Protein AF-A0A6N8GCA5-F1 (afdb_monomer)

pLDDT: mean 83.2, std 14.05, range [39.06, 97.25]

Sequence (168 aa):
MLTDRLADPRFALGVFRPSVLREVAAERVELLRLLRHAGAGTVAALVGAQAVGVATTALGAAATGWLVGAVTRSDRFAEVLGPLLAVVGVVLVDRVAQVALVVPSASAARRVDGAVRRMVRRIALAPDGIGHLDDAEFRDDVERACDLGVGWRTRSPGGAAVGQLGGE

Secondary structure (DSSP, 8-state):
--------GGGSTTTT-HHHHHHHHHHHHHHHHHGGGG-HHHHHHHHHHHHHHHHHHHHHHHHHHHHHHHHTT-SSHHHHHHHHHHHHHHHHHHHHHHHHTHHHHHHHHHHHHHHHHHHHHHHHTSSSSSGGGS-HHHHHHHHHHH---SSS----HHHHHHHTTS--

Structure (mmCIF, N/CA/C/O backbone):
data_AF-A0A6N8GCA5-F1
#
_entry.id   AF-A0A6N8GCA5-F1
#
loop_
_atom_site.group_PDB
_atom_site.id
_atom_site.type_symbol
_atom_site.label_atom_id
_atom_site.label_alt_id
_atom_site.label_comp_id
_atom_site.label_asym_id
_atom_site.label_entity_id
_atom_site.label_seq_id
_atom_site.pdbx_PDB_ins_code
_atom_site.Cartn_x
_atom_site.Cartn_y
_atom_site.Cartn_z
_atom_site.occupancy
_atom_site.B_iso_or_equiv
_atom_site.auth_seq_id
_atom_site.auth_comp_id
_atom_site.auth_asym_id
_atom_site.auth_atom_id
_atom_site.pdbx_PDB_model_num
ATOM 1 N N . MET A 1 1 ? -6.730 44.245 11.294 1.00 39.31 1 MET A N 1
ATOM 2 C CA . MET A 1 1 ? -6.165 43.434 12.393 1.00 39.31 1 MET A CA 1
ATOM 3 C C . MET A 1 1 ? -6.755 42.026 12.279 1.00 39.31 1 MET A C 1
ATOM 5 O O . MET A 1 1 ? -7.727 41.724 12.952 1.00 39.31 1 MET A O 1
ATOM 9 N N . LEU A 1 2 ? -6.311 41.231 11.291 1.00 43.91 2 LEU A N 1
ATOM 10 C CA . LEU A 1 2 ? -6.930 39.932 10.963 1.00 43.91 2 LEU A CA 1
ATOM 11 C C . LEU A 1 2 ? -6.059 39.122 9.979 1.00 43.91 2 LEU A C 1
ATOM 13 O O . LEU A 1 2 ? -6.466 38.854 8.860 1.00 43.91 2 LEU A O 1
ATOM 17 N N . THR A 1 3 ? -4.841 38.760 10.381 1.00 43.81 3 THR A N 1
ATOM 18 C CA . THR A 1 3 ? -3.981 37.810 9.645 1.00 43.81 3 THR A CA 1
ATOM 19 C C . THR A 1 3 ? -2.994 37.170 10.624 1.00 43.81 3 THR A C 1
ATOM 21 O O . THR A 1 3 ? -1.838 37.571 10.660 1.00 43.81 3 THR A O 1
ATOM 24 N N . ASP A 1 4 ? -3.446 36.238 11.471 1.00 42.25 4 ASP A N 1
ATOM 25 C CA . ASP A 1 4 ? -2.523 35.511 12.369 1.00 42.25 4 ASP A CA 1
ATOM 26 C C . ASP A 1 4 ? -2.980 34.080 12.731 1.00 42.25 4 ASP A C 1
ATOM 28 O O . ASP A 1 4 ? -2.773 33.586 13.834 1.00 42.25 4 ASP A O 1
ATOM 32 N N . ARG A 1 5 ? -3.673 33.386 11.814 1.00 49.50 5 ARG A N 1
ATOM 33 C CA . ARG A 1 5 ? -4.139 31.997 12.032 1.00 49.50 5 ARG A CA 1
ATOM 34 C C . ARG A 1 5 ? -3.977 31.091 10.809 1.00 49.50 5 ARG A C 1
ATOM 36 O O . ARG A 1 5 ? -4.921 30.414 10.420 1.00 49.50 5 ARG A O 1
ATOM 43 N N . LEU A 1 6 ? -2.798 31.069 10.189 1.00 46.47 6 LEU A N 1
ATOM 44 C CA . LEU A 1 6 ? -2.492 30.111 9.109 1.00 46.47 6 LEU A CA 1
ATOM 45 C C . LEU A 1 6 ? -1.079 29.512 9.206 1.00 46.47 6 LEU A C 1
ATOM 47 O O . LEU A 1 6 ? -0.473 29.181 8.193 1.00 46.47 6 LEU A O 1
ATOM 51 N N . ALA A 1 7 ? -0.553 29.336 10.417 1.00 45.06 7 ALA A N 1
ATOM 52 C CA . ALA A 1 7 ? 0.576 28.438 10.641 1.00 45.06 7 ALA A CA 1
ATOM 53 C C . ALA A 1 7 ? 0.057 27.205 11.387 1.00 45.06 7 ALA A C 1
ATOM 55 O O . ALA A 1 7 ? -0.192 27.256 12.589 1.00 45.06 7 ALA A O 1
ATOM 56 N N . ASP A 1 8 ? -0.162 26.112 10.656 1.00 49.56 8 ASP A N 1
ATOM 57 C CA . ASP A 1 8 ? -0.382 24.798 11.259 1.00 49.56 8 ASP A CA 1
ATOM 58 C C . ASP A 1 8 ? 0.858 24.472 12.127 1.00 49.56 8 ASP A C 1
ATOM 60 O O . ASP A 1 8 ? 1.980 24.470 11.603 1.00 49.56 8 ASP A O 1
ATOM 64 N N . PRO A 1 9 ? 0.706 24.250 13.449 1.00 52.69 9 PRO A N 1
ATOM 65 C CA . PRO A 1 9 ? 1.821 24.066 14.384 1.00 52.69 9 PRO A CA 1
ATOM 66 C C . PRO A 1 9 ? 2.748 22.894 14.026 1.00 52.69 9 PRO A C 1
ATOM 68 O O . PRO A 1 9 ? 3.855 22.808 14.554 1.00 52.69 9 PRO A O 1
ATOM 71 N N . ARG A 1 10 ? 2.344 22.025 13.092 1.00 55.31 10 ARG A N 1
ATOM 72 C CA . ARG A 1 10 ? 3.158 20.932 12.540 1.00 55.31 10 ARG A CA 1
ATOM 73 C C . ARG A 1 10 ? 4.331 21.402 11.668 1.00 55.31 10 ARG A C 1
ATOM 75 O O . ARG A 1 10 ? 5.266 20.632 11.473 1.00 55.31 10 ARG A O 1
ATOM 82 N N . PHE A 1 11 ? 4.306 22.642 11.168 1.00 52.53 11 PHE A N 1
ATOM 83 C CA . PHE A 1 11 ? 5.350 23.206 10.295 1.00 52.53 11 PHE A CA 1
ATOM 84 C C . PHE A 1 11 ? 6.194 24.307 10.957 1.00 52.53 11 PHE A C 1
ATOM 86 O O . PHE A 1 11 ? 7.098 24.858 10.328 1.00 52.53 11 PHE A O 1
ATOM 93 N N . ALA A 1 12 ? 5.942 24.626 12.230 1.00 54.12 12 ALA A N 1
ATOM 94 C CA . ALA A 1 12 ? 6.821 25.503 12.995 1.00 54.12 12 ALA A CA 1
ATOM 95 C C . ALA A 1 12 ? 8.128 24.760 13.333 1.00 54.12 12 ALA A C 1
ATOM 97 O O . ALA A 1 12 ? 8.115 23.561 13.595 1.00 54.12 12 ALA A O 1
ATOM 98 N N . LEU A 1 13 ? 9.252 25.481 13.351 1.00 52.19 13 LEU A N 1
ATOM 99 C CA . LEU A 1 13 ? 10.663 25.049 13.467 1.00 52.19 13 LEU A CA 1
ATOM 100 C C . LEU A 1 13 ? 11.047 24.126 14.665 1.00 52.19 13 LEU A C 1
ATOM 102 O O . LEU A 1 13 ? 12.227 23.945 14.954 1.00 52.19 13 LEU A O 1
ATOM 106 N N . GLY A 1 14 ? 10.086 23.521 15.371 1.00 52.50 14 GLY A N 1
ATOM 107 C CA . GLY A 1 14 ? 10.264 22.556 16.461 1.00 52.50 14 GLY A CA 1
ATOM 108 C C . GLY A 1 14 ? 10.392 21.081 16.043 1.00 52.50 14 GLY A C 1
ATOM 109 O O . GLY A 1 14 ? 10.696 20.255 16.902 1.00 52.50 14 GLY A O 1
ATOM 110 N N . VAL A 1 15 ? 10.217 20.744 14.757 1.00 53.56 15 VAL A N 1
ATOM 111 C CA . VAL A 1 15 ? 10.242 19.357 14.222 1.00 53.56 15 VAL A CA 1
ATOM 112 C C . VAL A 1 15 ? 11.574 18.630 14.479 1.00 53.56 15 VAL A C 1
ATOM 114 O O . VAL A 1 15 ? 11.607 17.407 14.567 1.00 53.56 15 VA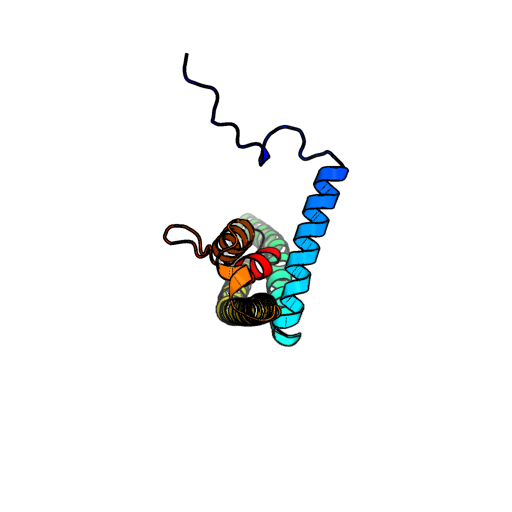L A O 1
ATOM 117 N N . PHE A 1 16 ? 12.672 19.361 14.688 1.00 58.53 16 PHE A N 1
ATOM 118 C CA . PHE A 1 16 ? 13.990 18.778 14.973 1.00 58.53 16 PHE A CA 1
ATOM 119 C C . PHE A 1 16 ? 14.293 18.589 16.468 1.00 58.53 16 PHE A C 1
ATOM 121 O O . PHE A 1 16 ? 15.415 18.226 16.826 1.00 58.53 16 PHE A O 1
ATOM 128 N N . ARG A 1 17 ? 13.328 18.819 17.371 1.00 72.38 17 ARG A N 1
ATOM 129 C CA . ARG A 1 17 ? 13.528 18.495 18.790 1.00 72.38 17 ARG A CA 1
ATOM 130 C C . ARG A 1 17 ? 13.506 16.972 18.985 1.00 72.38 17 ARG A C 1
ATOM 132 O O . ARG A 1 17 ? 12.544 16.322 18.575 1.00 72.38 17 ARG A O 1
ATOM 139 N N . PRO A 1 18 ? 14.511 16.382 19.658 1.00 76.56 18 PRO A N 1
ATOM 140 C CA . PRO A 1 18 ? 14.615 14.929 19.803 1.00 76.56 18 PRO A CA 1
ATOM 141 C C . PRO A 1 18 ? 13.451 14.313 20.591 1.00 76.56 18 PRO A C 1
ATOM 143 O O . PRO A 1 18 ? 13.142 13.143 20.388 1.00 76.56 18 PRO A O 1
ATOM 146 N N . SER A 1 19 ? 12.788 15.078 21.465 1.00 78.25 19 SER A N 1
ATOM 147 C CA . SER A 1 19 ? 11.574 14.638 22.165 1.00 78.25 19 SER A CA 1
ATOM 148 C C . SER A 1 19 ? 10.396 14.462 21.205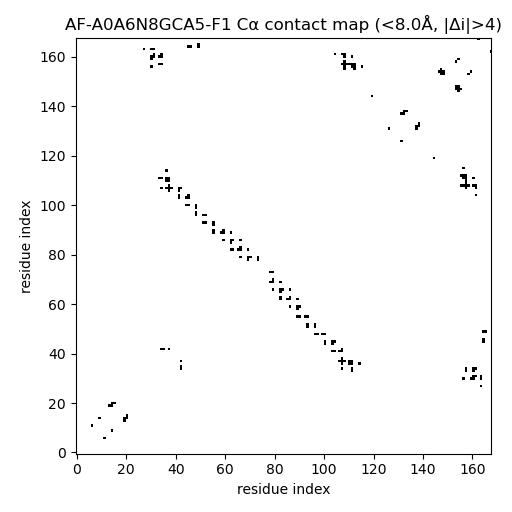 1.00 78.25 19 SER A C 1
ATOM 150 O O . SER A 1 19 ? 9.791 13.397 21.183 1.00 78.25 19 SER A O 1
ATOM 152 N N . VAL A 1 20 ? 10.156 15.447 20.335 1.00 79.25 20 VAL A N 1
ATOM 153 C CA . VAL A 1 20 ? 9.082 15.419 19.330 1.00 79.25 20 VAL A CA 1
ATOM 154 C C . VAL A 1 20 ? 9.320 14.292 18.322 1.00 79.25 20 VAL A C 1
ATOM 156 O O . VAL A 1 20 ? 8.403 13.551 17.987 1.00 79.25 20 VAL A O 1
ATOM 159 N N . LEU A 1 21 ? 10.571 14.084 17.894 1.00 79.75 21 LEU A N 1
ATOM 160 C CA . LEU A 1 21 ? 10.926 12.959 17.021 1.00 79.75 21 LEU A CA 1
ATOM 161 C C . LEU A 1 21 ? 10.678 11.597 17.685 1.00 79.75 21 LEU A C 1
ATOM 163 O O . LEU A 1 21 ? 10.233 10.667 17.015 1.00 79.75 21 LEU A O 1
ATOM 167 N N . ARG A 1 22 ? 10.951 11.466 18.991 1.00 83.50 22 ARG A N 1
ATOM 168 C CA . ARG A 1 22 ? 10.671 10.235 19.748 1.00 83.50 22 ARG A CA 1
ATOM 169 C C . ARG A 1 22 ? 9.176 9.984 19.896 1.00 83.50 22 ARG A C 1
ATOM 171 O O . ARG A 1 22 ? 8.766 8.840 19.748 1.00 83.50 22 ARG A O 1
ATOM 178 N N . GLU A 1 23 ? 8.390 11.022 20.159 1.00 84.00 23 GLU A N 1
ATOM 179 C CA . GLU A 1 23 ? 6.929 10.933 20.260 1.00 84.00 23 GLU A CA 1
ATOM 180 C C . GLU A 1 23 ? 6.316 10.498 18.926 1.00 84.00 23 GLU A C 1
ATOM 182 O O . GLU A 1 23 ? 5.596 9.503 18.880 1.00 84.00 23 GLU A O 1
ATOM 187 N N . VAL A 1 24 ? 6.710 11.139 17.821 1.00 83.00 24 VAL A N 1
ATOM 188 C CA . VAL A 1 24 ? 6.257 10.756 16.475 1.00 83.00 24 VAL A CA 1
ATOM 189 C C . VAL A 1 24 ? 6.700 9.333 16.128 1.00 83.00 24 VAL A C 1
ATOM 191 O O . VAL A 1 24 ? 5.919 8.551 15.592 1.00 83.00 24 VAL A O 1
ATOM 194 N N . ALA A 1 25 ? 7.943 8.953 16.434 1.00 84.25 25 ALA A N 1
ATOM 195 C CA . ALA A 1 25 ? 8.415 7.593 16.184 1.00 84.25 25 ALA A CA 1
ATOM 196 C C . ALA A 1 25 ? 7.646 6.555 17.017 1.00 84.25 25 ALA A C 1
ATOM 198 O O . ALA A 1 25 ? 7.311 5.490 16.500 1.00 84.25 25 ALA A O 1
ATOM 199 N N . ALA A 1 26 ? 7.346 6.860 18.282 1.00 87.00 26 ALA A N 1
ATOM 200 C CA . ALA A 1 26 ? 6.555 5.996 19.148 1.00 87.00 26 ALA A CA 1
ATOM 201 C C . ALA A 1 26 ? 5.133 5.812 18.600 1.00 87.00 26 ALA A C 1
ATOM 203 O O . ALA A 1 26 ? 4.672 4.675 18.503 1.00 87.00 26 ALA A O 1
ATOM 204 N N . GLU A 1 27 ? 4.500 6.895 18.146 1.00 83.31 27 GLU A N 1
ATOM 205 C CA . GLU A 1 27 ? 3.181 6.867 17.509 1.00 83.31 27 GLU A CA 1
ATOM 206 C C . GLU A 1 27 ? 3.193 6.006 16.235 1.00 83.31 27 GLU A C 1
ATOM 208 O O . GLU A 1 27 ? 2.364 5.110 16.066 1.00 83.31 27 GLU A O 1
ATOM 213 N N . ARG A 1 28 ? 4.198 6.178 15.364 1.00 85.50 28 ARG A N 1
ATOM 214 C CA . ARG A 1 28 ? 4.356 5.337 14.164 1.00 85.50 28 ARG A CA 1
ATOM 215 C C . ARG A 1 28 ? 4.546 3.864 14.510 1.00 85.50 28 ARG A C 1
ATOM 217 O O . ARG A 1 28 ? 3.963 2.999 13.859 1.00 85.50 28 ARG A O 1
ATOM 224 N N . VAL A 1 29 ? 5.344 3.559 15.532 1.00 86.56 29 VAL A N 1
ATOM 225 C CA . VAL A 1 29 ? 5.546 2.181 16.003 1.00 86.56 29 VAL A CA 1
ATOM 226 C C . VAL A 1 29 ? 4.248 1.599 16.558 1.00 86.56 29 VAL A C 1
ATOM 228 O O . VAL A 1 29 ? 3.965 0.423 16.328 1.00 86.56 29 VAL A O 1
ATOM 231 N N . GLU A 1 30 ? 3.439 2.387 17.259 1.00 86.69 30 GLU A N 1
ATOM 232 C CA . GLU A 1 30 ? 2.135 1.956 17.758 1.00 86.69 30 GLU A CA 1
ATOM 233 C C . GLU A 1 30 ? 1.157 1.647 16.616 1.00 86.69 30 GLU A C 1
ATOM 235 O O . GLU A 1 30 ? 0.533 0.581 16.611 1.00 86.69 30 GLU A O 1
ATOM 240 N N . LEU A 1 31 ? 1.120 2.492 15.585 1.00 84.38 31 LEU A N 1
ATOM 241 C CA . LEU A 1 31 ? 0.338 2.248 14.372 1.00 84.38 31 LEU A CA 1
ATOM 242 C C . LEU A 1 31 ? 0.826 1.008 13.610 1.00 84.38 31 LEU A C 1
ATOM 244 O O . LEU A 1 31 ? 0.022 0.158 13.224 1.00 84.38 31 LEU A O 1
ATOM 2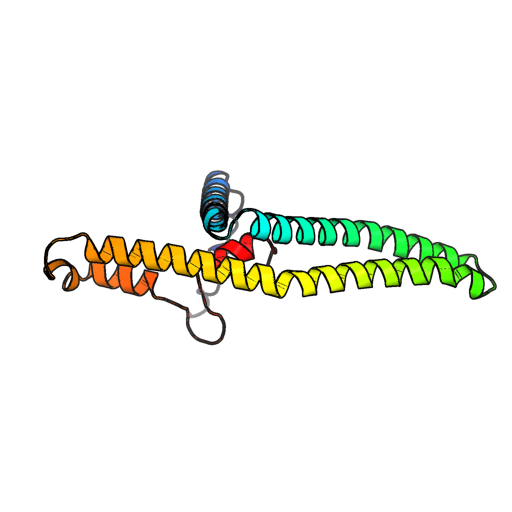48 N N . LEU A 1 32 ? 2.140 0.825 13.456 1.00 85.56 32 LEU A N 1
ATOM 249 C CA . LEU A 1 32 ? 2.711 -0.375 12.833 1.00 85.56 32 LEU A CA 1
ATOM 250 C C . LEU A 1 32 ? 2.419 -1.637 13.648 1.00 85.56 32 LEU A C 1
ATOM 252 O O . LEU A 1 32 ? 2.156 -2.701 13.089 1.00 85.56 32 LEU A O 1
ATOM 256 N N . ARG A 1 33 ? 2.390 -1.537 14.980 1.00 88.81 33 ARG A N 1
ATOM 257 C CA . ARG A 1 33 ? 1.983 -2.644 15.850 1.00 88.81 33 ARG A CA 1
ATOM 258 C C . ARG A 1 33 ? 0.540 -3.071 15.597 1.00 88.81 33 ARG A C 1
ATOM 260 O O . ARG A 1 33 ? 0.224 -4.223 15.894 1.00 88.81 33 ARG A O 1
ATOM 267 N N . LEU A 1 34 ? -0.333 -2.224 15.049 1.00 87.06 34 LEU A N 1
ATOM 268 C CA . LEU A 1 34 ? -1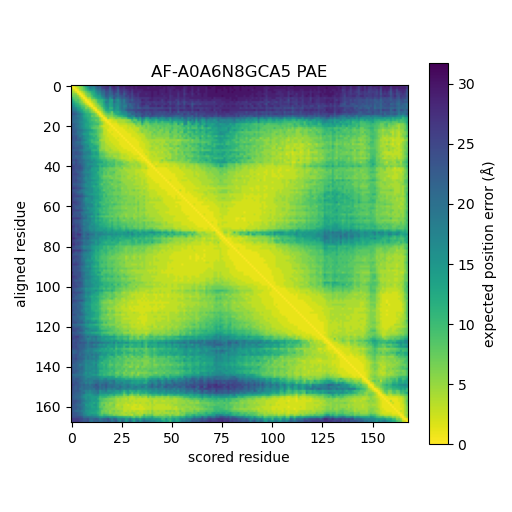.688 -2.637 14.670 1.00 87.06 34 LEU A CA 1
ATOM 269 C C . LEU A 1 34 ? -1.685 -3.607 13.484 1.00 87.06 34 LEU A C 1
ATOM 271 O O . LEU A 1 34 ? -2.527 -4.508 13.464 1.00 87.06 34 LEU A O 1
ATOM 275 N N . LEU A 1 35 ? -0.703 -3.523 12.575 1.00 86.81 35 LEU A N 1
ATOM 276 C CA . LEU A 1 35 ? -0.563 -4.435 11.429 1.00 86.81 35 LEU A CA 1
ATOM 277 C C . LEU A 1 35 ? -0.396 -5.902 11.839 1.00 86.81 35 LEU A C 1
ATOM 279 O O . LEU A 1 35 ? -0.695 -6.792 11.044 1.00 86.81 35 LEU A O 1
ATOM 283 N N . ARG A 1 36 ? -0.021 -6.187 13.095 1.00 88.44 36 ARG A N 1
ATOM 284 C CA . ARG A 1 36 ? -0.009 -7.561 13.626 1.00 88.44 36 ARG A CA 1
ATOM 285 C C . ARG A 1 36 ? -1.370 -8.260 13.473 1.00 88.44 36 ARG A C 1
ATOM 287 O O . ARG A 1 36 ? -1.419 -9.473 13.304 1.00 88.44 36 ARG A O 1
ATOM 294 N N . HIS A 1 37 ? -2.469 -7.498 13.480 1.00 88.50 37 HIS A N 1
ATOM 295 C CA . HIS A 1 37 ? -3.831 -8.013 13.295 1.00 88.50 37 HIS A CA 1
ATOM 296 C C . HIS A 1 37 ? -4.176 -8.316 11.828 1.00 88.50 37 HIS A C 1
ATOM 298 O O . HIS A 1 37 ? -5.143 -9.030 11.567 1.00 88.50 37 HIS A O 1
ATOM 304 N N . ALA A 1 38 ? -3.408 -7.795 10.865 1.00 85.12 38 ALA A N 1
ATOM 305 C CA . ALA A 1 38 ? -3.602 -8.069 9.443 1.00 85.12 38 ALA A CA 1
ATOM 306 C C . ALA A 1 38 ? -3.108 -9.470 9.042 1.00 85.12 38 ALA A C 1
ATOM 308 O O . ALA A 1 38 ? -3.587 -10.015 8.048 1.00 85.12 38 ALA A O 1
ATOM 309 N N . GLY A 1 39 ? -2.215 -10.078 9.830 1.00 86.94 39 GLY A N 1
ATOM 310 C CA . GLY A 1 39 ? -1.627 -11.395 9.577 1.00 86.94 39 GLY A CA 1
ATOM 311 C C . GLY A 1 39 ? -0.327 -11.332 8.768 1.00 86.94 39 GLY A C 1
ATOM 312 O O . GLY A 1 39 ? -0.157 -10.484 7.892 1.00 86.94 39 GLY A O 1
ATOM 313 N N . ALA A 1 40 ? 0.593 -12.260 9.054 1.00 87.44 40 ALA A N 1
ATOM 314 C CA . ALA A 1 40 ? 1.966 -12.233 8.538 1.00 87.44 40 ALA A CA 1
ATOM 315 C C . ALA A 1 40 ? 2.053 -12.237 7.003 1.00 87.44 40 ALA A C 1
ATOM 317 O O . ALA A 1 40 ? 2.854 -11.498 6.445 1.00 87.44 40 ALA A O 1
ATOM 318 N N . GLY A 1 41 ? 1.199 -13.002 6.312 1.00 87.25 41 GLY A N 1
ATOM 319 C CA . GLY A 1 41 ? 1.195 -13.049 4.844 1.00 87.25 41 GLY A CA 1
ATOM 320 C C . GLY A 1 41 ? 0.806 -11.717 4.197 1.00 87.25 41 GLY A C 1
ATOM 321 O O . GLY A 1 41 ? 1.414 -11.301 3.217 1.00 87.25 41 GLY A O 1
ATOM 322 N N . THR A 1 42 ? -0.166 -11.006 4.772 1.00 86.31 42 THR A N 1
ATOM 323 C CA . THR A 1 42 ? -0.573 -9.687 4.272 1.00 86.31 42 THR A CA 1
ATOM 324 C C . THR A 1 42 ? 0.509 -8.649 4.544 1.00 86.31 42 THR A C 1
ATOM 326 O O . THR A 1 42 ? 0.842 -7.882 3.649 1.00 86.31 42 THR A O 1
ATOM 329 N N . VAL A 1 43 ? 1.120 -8.667 5.732 1.00 87.38 43 VAL A N 1
ATOM 330 C CA . VAL A 1 43 ? 2.257 -7.787 6.050 1.00 87.38 43 VAL A CA 1
ATOM 331 C C . VAL A 1 43 ? 3.442 -8.057 5.119 1.00 87.38 43 VAL A C 1
ATOM 333 O O . VAL A 1 43 ? 4.006 -7.114 4.574 1.00 87.38 43 VAL A O 1
ATOM 336 N N . ALA A 1 44 ? 3.780 -9.325 4.872 1.00 87.50 44 ALA A N 1
ATOM 337 C CA . ALA A 1 44 ? 4.848 -9.705 3.950 1.00 87.50 44 ALA A CA 1
ATOM 338 C C . ALA A 1 44 ? 4.574 -9.224 2.517 1.00 87.50 44 ALA A C 1
ATOM 340 O O . ALA A 1 44 ? 5.485 -8.722 1.868 1.00 87.50 44 ALA A O 1
ATOM 341 N N . ALA A 1 45 ? 3.326 -9.310 2.042 1.00 87.31 45 ALA A N 1
ATOM 342 C CA . ALA A 1 45 ? 2.942 -8.779 0.735 1.00 87.31 45 ALA A CA 1
ATOM 343 C C . ALA A 1 45 ? 3.106 -7.251 0.658 1.00 87.31 45 ALA A C 1
ATOM 345 O O . ALA A 1 45 ? 3.644 -6.744 -0.325 1.00 87.31 45 ALA A O 1
ATOM 346 N N . LEU A 1 46 ? 2.691 -6.525 1.704 1.00 86.75 46 LEU A N 1
ATOM 347 C CA . LEU A 1 46 ? 2.837 -5.068 1.763 1.00 86.75 46 LEU A CA 1
ATOM 348 C C . LEU A 1 46 ? 4.315 -4.653 1.764 1.00 86.75 46 LEU A C 1
ATOM 350 O O . LEU A 1 46 ? 4.723 -3.826 0.955 1.00 86.75 46 LEU A O 1
ATOM 354 N N . VAL A 1 47 ? 5.129 -5.266 2.628 1.00 88.50 47 VAL A N 1
ATOM 355 C CA . VAL A 1 47 ? 6.574 -4.995 2.712 1.00 88.50 47 VAL A CA 1
ATOM 356 C C . VAL A 1 47 ? 7.287 -5.385 1.417 1.00 88.50 47 VAL A C 1
ATOM 358 O O . VAL A 1 47 ? 8.117 -4.628 0.921 1.00 88.50 47 VAL A O 1
ATOM 361 N N . GLY A 1 48 ? 6.945 -6.540 0.844 1.00 87.81 48 GLY A N 1
ATOM 362 C CA . GLY A 1 48 ? 7.534 -7.025 -0.401 1.00 87.81 48 GLY A CA 1
ATOM 363 C C . GLY A 1 48 ? 7.289 -6.072 -1.566 1.00 87.81 48 GLY A C 1
ATOM 364 O O . GLY A 1 48 ? 8.216 -5.757 -2.304 1.00 87.81 48 GLY A O 1
ATOM 365 N N . ALA A 1 49 ? 6.076 -5.542 -1.704 1.00 86.62 49 ALA A N 1
ATOM 366 C CA . ALA A 1 49 ? 5.788 -4.587 -2.765 1.00 86.62 49 ALA A CA 1
ATOM 367 C C . ALA A 1 49 ? 6.476 -3.226 -2.555 1.00 86.62 49 ALA A C 1
ATOM 369 O O . ALA A 1 49 ? 6.914 -2.621 -3.531 1.00 86.62 49 ALA A O 1
ATOM 370 N N . GLN A 1 50 ? 6.657 -2.773 -1.308 1.00 86.62 50 GLN A N 1
ATOM 371 C CA . GLN A 1 50 ? 7.482 -1.589 -1.031 1.00 86.62 50 GLN A CA 1
ATOM 372 C C . GLN A 1 50 ? 8.953 -1.825 -1.398 1.00 86.62 50 GLN A C 1
ATOM 374 O O . GLN A 1 50 ? 9.589 -0.963 -2.001 1.00 86.62 50 GLN A O 1
ATOM 379 N N . ALA A 1 51 ? 9.487 -3.015 -1.112 1.00 89.56 51 ALA A N 1
ATOM 380 C CA . ALA A 1 51 ? 10.837 -3.385 -1.530 1.00 89.56 51 ALA A CA 1
ATOM 381 C C . ALA A 1 51 ? 10.983 -3.378 -3.062 1.00 89.56 51 ALA A C 1
ATOM 383 O O . ALA A 1 51 ? 12.000 -2.909 -3.576 1.00 89.56 51 ALA A O 1
ATOM 384 N N . VAL A 1 52 ? 9.954 -3.827 -3.793 1.00 89.81 52 VAL A N 1
ATOM 385 C CA . VAL A 1 52 ? 9.910 -3.711 -5.259 1.00 89.81 52 VAL A CA 1
ATOM 386 C C . VAL A 1 52 ? 9.933 -2.246 -5.692 1.00 89.81 52 VAL A C 1
ATOM 388 O O . VAL A 1 52 ? 10.745 -1.918 -6.545 1.00 89.81 52 VAL A O 1
ATOM 391 N N . GLY A 1 53 ? 9.138 -1.362 -5.079 1.00 87.88 53 GLY A N 1
ATOM 392 C CA . GLY A 1 53 ? 9.136 0.075 -5.402 1.00 87.88 53 GLY A CA 1
ATOM 393 C C . GLY A 1 53 ? 10.498 0.761 -5.196 1.00 87.88 53 GLY A C 1
ATOM 394 O O . GLY A 1 53 ? 10.950 1.572 -6.010 1.00 87.88 53 GLY A O 1
ATOM 395 N N . VAL A 1 54 ? 11.215 0.398 -4.128 1.00 91.00 54 VAL A N 1
ATOM 396 C CA . VAL A 1 54 ? 12.585 0.893 -3.895 1.00 91.00 54 VAL A CA 1
ATOM 397 C C . VAL A 1 54 ? 13.543 0.358 -4.964 1.00 91.00 54 VAL A C 1
ATOM 399 O O . VAL A 1 54 ? 14.355 1.110 -5.509 1.00 91.00 54 VAL A O 1
ATOM 402 N N . ALA A 1 55 ? 13.434 -0.927 -5.308 1.00 92.00 55 ALA A N 1
ATOM 403 C CA . ALA A 1 55 ? 14.268 -1.544 -6.332 1.00 92.00 55 ALA A CA 1
ATOM 404 C C . ALA A 1 55 ? 14.007 -0.956 -7.730 1.00 92.00 55 ALA A C 1
ATOM 406 O O . ALA A 1 55 ? 14.961 -0.656 -8.449 1.00 92.00 55 ALA A O 1
ATOM 407 N N . THR A 1 56 ? 12.745 -0.739 -8.115 1.00 91.94 56 THR A N 1
ATOM 408 C CA . THR A 1 56 ? 12.368 -0.157 -9.415 1.00 91.94 56 THR A CA 1
ATOM 409 C C . THR A 1 56 ? 12.856 1.279 -9.553 1.00 91.94 56 THR A C 1
ATOM 411 O O . THR A 1 56 ? 13.263 1.663 -10.645 1.00 91.94 56 THR A O 1
ATOM 414 N N . THR A 1 57 ? 12.928 2.048 -8.463 1.00 91.56 57 THR A N 1
ATOM 415 C CA . THR A 1 57 ? 13.514 3.400 -8.477 1.00 91.56 57 THR A CA 1
ATOM 416 C C . THR A 1 57 ? 14.993 3.370 -8.878 1.00 91.56 57 THR A C 1
ATOM 418 O O . THR A 1 57 ? 15.411 4.076 -9.799 1.00 91.56 57 THR A O 1
ATOM 421 N N . ALA A 1 58 ? 15.793 2.514 -8.232 1.00 93.44 58 ALA A N 1
ATOM 422 C CA . ALA A 1 58 ? 17.218 2.382 -8.538 1.00 93.44 58 ALA A CA 1
ATOM 423 C C . ALA A 1 58 ? 17.457 1.795 -9.942 1.00 93.44 58 ALA A C 1
ATOM 425 O O . ALA A 1 58 ? 18.269 2.312 -10.714 1.00 93.44 58 ALA A O 1
ATOM 426 N N . LEU A 1 59 ? 16.713 0.743 -10.297 1.00 94.56 59 LEU A N 1
ATOM 427 C CA . LEU A 1 59 ? 16.787 0.115 -11.618 1.00 94.56 59 LEU A CA 1
ATOM 428 C C . LEU A 1 59 ? 16.329 1.064 -12.728 1.00 94.56 59 LEU A C 1
ATOM 430 O O . LEU A 1 59 ? 16.911 1.059 -13.808 1.00 94.56 59 LEU A O 1
ATOM 434 N N . GLY A 1 60 ? 15.331 1.906 -12.465 1.00 93.12 60 GLY A N 1
ATOM 435 C CA . GLY A 1 60 ? 14.818 2.894 -13.408 1.00 93.12 60 GLY A CA 1
ATOM 436 C C . GLY A 1 60 ? 15.860 3.954 -13.742 1.00 93.12 60 GLY A C 1
ATOM 437 O O . GLY A 1 60 ? 16.059 4.264 -14.917 1.00 93.12 60 GLY A O 1
ATOM 438 N N . ALA A 1 61 ? 16.590 4.450 -12.739 1.00 95.06 61 ALA A N 1
ATOM 439 C CA . ALA A 1 61 ? 17.702 5.373 -12.956 1.00 95.06 61 ALA A CA 1
ATOM 440 C C . ALA A 1 61 ? 18.810 4.735 -13.814 1.00 95.06 61 ALA A C 1
ATOM 442 O O . ALA A 1 61 ? 19.259 5.338 -14.792 1.00 95.06 61 ALA A O 1
ATOM 443 N N . ALA A 1 62 ? 19.199 3.492 -13.507 1.00 96.12 62 ALA A N 1
ATOM 444 C CA . ALA A 1 62 ? 20.210 2.760 -14.271 1.00 96.12 62 ALA A CA 1
ATOM 445 C C . ALA A 1 62 ? 19.768 2.477 -15.720 1.00 96.12 62 ALA A C 1
ATOM 447 O O . ALA A 1 62 ? 20.525 2.726 -16.658 1.00 96.12 62 ALA A O 1
ATOM 448 N N . ALA A 1 63 ? 18.530 2.012 -15.916 1.00 94.75 63 ALA A N 1
ATOM 449 C CA . ALA A 1 63 ? 17.964 1.736 -17.234 1.00 94.75 63 ALA A CA 1
ATOM 450 C C . ALA A 1 63 ? 17.841 3.012 -18.079 1.00 94.75 63 ALA A C 1
ATOM 452 O O . ALA A 1 63 ? 18.161 3.000 -19.265 1.00 94.75 63 ALA A O 1
ATOM 453 N N . THR A 1 64 ? 17.455 4.132 -17.460 1.00 94.81 64 THR A N 1
ATOM 454 C CA . THR A 1 64 ? 17.390 5.438 -18.133 1.00 94.81 64 THR A CA 1
ATOM 455 C C . THR A 1 64 ? 18.779 5.909 -18.553 1.00 94.81 64 THR A C 1
ATOM 457 O O . THR A 1 64 ? 18.965 6.310 -19.700 1.00 94.81 64 THR A O 1
ATOM 460 N N . GLY A 1 65 ? 19.777 5.814 -17.668 1.00 95.50 65 GLY A N 1
ATOM 461 C CA . GLY A 1 65 ? 21.164 6.150 -18.000 1.00 95.50 65 GLY A CA 1
ATOM 462 C C . GLY A 1 65 ? 21.715 5.294 -19.143 1.00 95.50 65 GLY A C 1
ATOM 463 O O . GLY A 1 65 ? 22.352 5.812 -20.062 1.00 95.50 65 GLY A O 1
ATOM 464 N N . TRP A 1 66 ? 21.407 3.995 -19.133 1.00 96.62 66 TRP A N 1
ATOM 465 C CA . TRP A 1 66 ? 21.781 3.082 -20.210 1.00 96.62 66 TRP A CA 1
ATOM 466 C C . TRP A 1 66 ? 21.105 3.443 -21.538 1.00 96.62 66 TRP A C 1
ATOM 468 O O . TRP A 1 66 ? 21.779 3.492 -22.566 1.00 96.62 66 TRP A O 1
ATOM 478 N N . LEU A 1 67 ? 19.808 3.763 -21.514 1.00 95.81 67 LEU A N 1
ATOM 479 C CA . LEU A 1 67 ? 19.056 4.192 -22.692 1.00 95.81 67 LEU A CA 1
ATOM 480 C C . LEU A 1 67 ? 19.622 5.479 -23.291 1.00 95.81 67 LEU A C 1
ATOM 482 O O . LEU A 1 67 ? 19.908 5.513 -24.485 1.00 95.81 67 LEU A O 1
ATOM 486 N N . VAL A 1 68 ? 19.840 6.510 -22.473 1.00 96.56 68 VAL A N 1
ATOM 487 C CA . VAL A 1 68 ? 20.442 7.772 -22.930 1.00 96.56 68 VAL A CA 1
ATOM 488 C C . VAL A 1 68 ? 21.818 7.512 -23.542 1.00 96.56 68 VAL A C 1
ATOM 490 O O . VAL A 1 68 ? 22.111 8.001 -24.629 1.00 96.56 68 VAL A O 1
ATOM 493 N N . GLY A 1 69 ? 22.642 6.687 -22.892 1.00 95.31 69 GLY A N 1
ATOM 494 C CA . GLY A 1 69 ? 23.962 6.322 -23.398 1.00 95.31 69 GLY A CA 1
ATOM 495 C C . GLY A 1 69 ? 23.949 5.476 -24.676 1.00 95.31 69 GLY A C 1
ATOM 496 O O . GLY A 1 69 ? 24.964 5.443 -25.369 1.00 95.31 69 GLY A O 1
ATOM 497 N N . ALA A 1 70 ? 22.864 4.763 -24.978 1.00 94.19 70 ALA A N 1
ATOM 498 C CA . ALA A 1 70 ? 22.692 4.056 -26.245 1.00 94.19 70 ALA A CA 1
ATOM 499 C C . ALA A 1 70 ? 22.245 5.025 -27.345 1.00 94.19 70 ALA A C 1
ATOM 501 O O . ALA A 1 70 ? 22.863 5.082 -28.400 1.00 94.19 70 ALA A O 1
ATOM 502 N N . VAL A 1 71 ? 21.252 5.873 -27.063 1.00 95.44 71 VAL A N 1
ATOM 503 C CA . VAL A 1 71 ? 20.745 6.876 -28.015 1.00 95.44 71 VAL A CA 1
ATOM 504 C C . VAL A 1 71 ? 21.849 7.815 -28.509 1.00 95.44 71 VAL A C 1
ATOM 506 O O . VAL A 1 71 ? 21.857 8.173 -29.680 1.00 95.44 71 VAL A O 1
ATOM 509 N N . THR A 1 72 ? 22.800 8.197 -27.654 1.00 95.50 72 THR A N 1
ATOM 510 C CA . THR A 1 72 ? 23.896 9.103 -28.044 1.00 95.50 72 THR A CA 1
ATOM 511 C C . THR A 1 72 ? 24.993 8.451 -28.884 1.00 95.50 72 THR A C 1
ATOM 513 O O . THR A 1 72 ? 25.797 9.171 -29.472 1.00 95.50 72 THR A O 1
ATOM 516 N N . ARG A 1 73 ? 25.069 7.115 -28.921 1.00 93.62 73 ARG A N 1
ATOM 517 C CA . ARG A 1 73 ? 26.131 6.362 -29.614 1.00 93.62 73 ARG A CA 1
ATOM 518 C C . ARG A 1 73 ? 25.635 5.544 -30.803 1.00 93.62 73 ARG A C 1
ATOM 520 O O . ARG A 1 73 ? 26.465 5.026 -31.541 1.00 93.62 73 ARG A O 1
ATOM 527 N N . SER A 1 74 ? 24.324 5.395 -30.956 1.00 89.25 74 SER A N 1
ATOM 528 C CA . SER A 1 74 ? 23.731 4.488 -31.932 1.00 89.25 74 SER A CA 1
ATOM 529 C C . SER A 1 74 ? 23.308 5.196 -33.210 1.00 89.25 74 SER A C 1
ATOM 531 O O . SER A 1 74 ? 22.503 6.123 -33.182 1.00 89.25 74 SER A O 1
ATOM 533 N N . ASP A 1 75 ? 23.758 4.661 -34.344 1.00 86.50 75 ASP A N 1
ATOM 534 C CA . ASP A 1 75 ? 23.318 5.081 -35.682 1.00 86.50 75 ASP A CA 1
ATOM 535 C C . ASP A 1 75 ? 22.057 4.326 -36.145 1.00 86.50 75 ASP A C 1
ATOM 537 O O . ASP A 1 75 ? 21.439 4.660 -37.160 1.00 86.50 75 ASP A O 1
ATOM 541 N N . ARG A 1 76 ? 21.662 3.270 -35.416 1.00 91.25 76 ARG A N 1
ATOM 542 C CA . ARG A 1 76 ? 20.532 2.392 -35.753 1.00 91.25 76 ARG A CA 1
ATOM 543 C C . ARG A 1 76 ? 19.594 2.191 -34.572 1.00 91.25 76 ARG A C 1
ATOM 545 O O . ARG A 1 76 ? 20.013 1.910 -33.455 1.00 91.25 76 ARG A O 1
ATOM 552 N N . PHE A 1 77 ? 18.294 2.193 -34.859 1.00 87.12 77 PHE A N 1
ATOM 553 C CA . PHE A 1 77 ? 17.249 1.982 -33.851 1.00 87.12 77 PHE A CA 1
ATOM 554 C C . PHE A 1 77 ? 17.340 0.622 -33.136 1.00 87.12 77 PHE A C 1
ATOM 556 O O . PHE A 1 77 ? 17.034 0.523 -31.950 1.00 87.12 77 PHE A O 1
ATOM 563 N N . ALA A 1 78 ? 17.795 -0.426 -33.831 1.00 91.12 78 ALA A N 1
ATOM 564 C CA . ALA A 1 78 ? 17.916 -1.772 -33.263 1.00 91.12 78 ALA A CA 1
ATOM 565 C C . ALA A 1 78 ? 18.836 -1.828 -32.026 1.00 91.12 78 ALA A C 1
ATOM 567 O O . ALA A 1 78 ? 18.619 -2.649 -31.139 1.00 91.12 78 ALA A O 1
ATOM 568 N N . GLU A 1 79 ? 19.821 -0.934 -31.937 1.00 90.12 79 GLU A N 1
ATOM 569 C CA . GLU A 1 79 ? 20.763 -0.856 -30.813 1.00 90.12 79 GLU A CA 1
ATOM 570 C C . GLU A 1 79 ? 20.148 -0.192 -29.570 1.00 90.12 79 GLU A C 1
ATOM 572 O O . GLU A 1 79 ? 20.552 -0.468 -28.441 1.00 90.12 79 GLU A O 1
ATOM 577 N N . VAL A 1 80 ? 19.116 0.634 -29.765 1.00 94.62 80 VAL A N 1
ATOM 578 C CA . VAL A 1 80 ? 18.373 1.322 -28.697 1.00 94.62 80 VAL A CA 1
ATOM 579 C C . VAL A 1 80 ? 17.253 0.438 -28.132 1.00 94.62 80 VAL A C 1
ATOM 581 O O . VAL A 1 80 ? 16.783 0.657 -27.014 1.00 94.62 80 VAL A O 1
ATOM 584 N N . LEU A 1 81 ? 16.844 -0.600 -28.868 1.00 95.75 81 LEU A N 1
ATOM 585 C CA . LEU A 1 81 ? 15.697 -1.436 -28.513 1.00 95.75 81 LEU A CA 1
ATOM 586 C C . LEU A 1 81 ? 15.877 -2.158 -27.169 1.00 95.75 81 LEU A C 1
ATOM 588 O O . LEU A 1 81 ? 14.948 -2.185 -26.368 1.00 95.75 81 LEU A O 1
ATOM 592 N N . GLY A 1 82 ? 17.064 -2.704 -26.892 1.00 95.44 82 GLY A N 1
ATOM 593 C CA . GLY A 1 82 ? 17.360 -3.380 -25.621 1.00 95.44 82 GLY A CA 1
ATOM 594 C C . GLY A 1 82 ? 17.207 -2.458 -24.399 1.00 95.44 82 GLY A C 1
ATOM 595 O O . GLY A 1 82 ? 16.402 -2.758 -23.516 1.00 95.44 82 GLY A O 1
ATOM 596 N N . PRO A 1 83 ? 17.915 -1.313 -24.355 1.00 94.69 83 PRO A N 1
ATOM 597 C CA . PRO A 1 83 ? 17.755 -0.320 -23.294 1.00 94.69 83 PRO A CA 1
ATOM 598 C C . PRO A 1 83 ? 16.322 0.215 -23.158 1.00 94.69 83 PRO A C 1
ATOM 600 O O . PRO A 1 83 ? 15.836 0.406 -22.043 1.00 94.69 83 PRO A O 1
ATOM 603 N N . LEU A 1 84 ? 15.616 0.414 -24.277 1.00 95.06 84 LEU A N 1
ATOM 604 C CA . LEU A 1 84 ? 14.220 0.852 -24.266 1.00 95.06 84 LEU A CA 1
ATOM 605 C C . LEU A 1 84 ? 13.314 -0.194 -23.603 1.00 95.06 84 LEU A C 1
ATOM 607 O O . LEU A 1 84 ? 12.509 0.142 -22.733 1.00 95.06 84 LEU A O 1
ATOM 611 N N . LEU A 1 85 ? 13.474 -1.468 -23.970 1.00 97.25 85 LEU A N 1
ATOM 612 C CA . LEU A 1 85 ? 12.744 -2.575 -23.354 1.00 97.25 85 LEU A CA 1
ATOM 613 C C . LEU A 1 85 ? 13.069 -2.718 -21.864 1.00 97.25 85 LEU A C 1
ATOM 615 O O . LEU A 1 85 ? 12.177 -3.051 -21.087 1.00 97.25 85 LEU A O 1
ATOM 619 N N . ALA A 1 86 ? 14.301 -2.419 -21.443 1.00 96.00 86 ALA A N 1
ATOM 620 C CA . ALA A 1 86 ? 14.671 -2.420 -20.031 1.00 96.00 86 ALA A CA 1
ATOM 621 C C . ALA A 1 86 ? 13.892 -1.357 -19.237 1.00 96.00 86 ALA A C 1
ATOM 623 O O . ALA A 1 86 ? 13.324 -1.673 -18.193 1.00 96.00 86 ALA A O 1
ATOM 624 N N . VAL A 1 87 ? 13.794 -0.123 -19.752 1.00 96.44 87 VAL A N 1
ATOM 625 C CA . VAL A 1 87 ? 12.997 0.948 -19.122 1.00 96.44 87 VAL A CA 1
ATOM 626 C C . VAL A 1 87 ? 11.523 0.551 -19.034 1.00 96.44 87 VAL A C 1
ATOM 628 O O . VAL A 1 87 ? 10.925 0.634 -17.960 1.00 96.44 87 VAL A O 1
ATOM 631 N N . VAL A 1 88 ? 10.943 0.069 -20.138 1.00 97.19 88 VAL A N 1
ATOM 632 C CA . VAL A 1 88 ? 9.543 -0.386 -20.170 1.00 97.19 88 VAL A CA 1
ATOM 633 C C . VAL A 1 88 ? 9.316 -1.523 -19.173 1.00 97.19 88 VAL A C 1
ATOM 635 O O . VAL A 1 88 ? 8.330 -1.504 -18.438 1.00 97.19 88 VAL A O 1
ATOM 638 N N . GLY A 1 89 ? 10.241 -2.481 -19.098 1.00 97.00 89 GLY A N 1
ATOM 639 C CA . GLY A 1 89 ? 10.188 -3.591 -18.152 1.00 97.00 89 GLY A CA 1
ATOM 640 C C . GLY A 1 89 ? 10.167 -3.125 -16.697 1.00 97.00 89 GLY A C 1
ATOM 641 O O . GLY A 1 89 ? 9.314 -3.569 -15.932 1.00 97.00 89 GLY A O 1
ATOM 642 N N . VAL A 1 90 ? 11.042 -2.186 -16.321 1.00 95.75 90 VAL A N 1
ATOM 643 C CA . VAL A 1 90 ? 11.072 -1.627 -14.957 1.00 95.75 90 VAL A CA 1
ATOM 644 C C . VAL A 1 90 ? 9.757 -0.926 -14.613 1.00 95.75 90 VAL A C 1
ATOM 646 O O . VAL A 1 90 ? 9.195 -1.173 -13.546 1.00 95.75 90 VAL A O 1
ATOM 649 N N . VAL A 1 91 ? 9.228 -0.101 -15.524 1.00 94.50 91 VAL A N 1
ATOM 650 C CA . VAL A 1 91 ? 7.946 0.593 -15.318 1.00 94.50 91 VAL A CA 1
ATOM 651 C C . VAL A 1 91 ? 6.795 -0.404 -15.181 1.00 94.50 91 VAL A C 1
ATOM 653 O O . VAL A 1 91 ? 5.939 -0.239 -14.315 1.00 94.50 91 VAL A O 1
ATOM 656 N N . LEU A 1 92 ? 6.762 -1.458 -15.998 1.00 96.12 92 LEU A N 1
ATOM 657 C CA . LEU A 1 92 ? 5.722 -2.483 -15.908 1.00 96.12 92 LEU A CA 1
ATOM 658 C C . LEU A 1 92 ? 5.766 -3.228 -14.573 1.00 96.12 92 LEU A C 1
ATOM 660 O O . LEU A 1 92 ? 4.718 -3.417 -13.958 1.00 96.12 92 LEU A O 1
ATOM 664 N N . VAL A 1 93 ? 6.955 -3.610 -14.103 1.00 94.62 93 VAL A N 1
ATOM 665 C CA . VAL A 1 93 ? 7.124 -4.258 -12.792 1.00 94.62 93 VAL A CA 1
ATOM 666 C C . VAL A 1 93 ? 6.606 -3.359 -11.669 1.00 94.62 93 VAL A C 1
ATOM 668 O O . VAL A 1 93 ? 5.862 -3.830 -10.809 1.00 94.62 93 VAL A O 1
ATOM 671 N N . ASP A 1 94 ? 6.927 -2.064 -11.711 1.00 91.56 94 ASP A N 1
ATOM 672 C CA . ASP A 1 94 ? 6.448 -1.079 -10.737 1.00 91.56 94 ASP A CA 1
ATOM 673 C C . ASP A 1 94 ? 4.912 -0.980 -10.713 1.00 91.56 94 ASP A C 1
ATOM 675 O O . ASP A 1 94 ? 4.278 -1.081 -9.659 1.00 91.56 94 ASP A O 1
ATOM 679 N N . ARG A 1 95 ? 4.283 -0.872 -11.891 1.00 92.69 95 ARG A N 1
ATOM 680 C CA . ARG A 1 95 ? 2.818 -0.790 -12.002 1.00 92.69 95 ARG A CA 1
ATOM 681 C C . ARG A 1 95 ? 2.123 -2.065 -11.550 1.00 92.69 95 ARG A C 1
ATOM 683 O O . ARG A 1 95 ? 1.106 -1.990 -10.861 1.00 92.69 95 ARG A O 1
ATOM 690 N N . VAL A 1 96 ? 2.666 -3.230 -11.892 1.00 92.38 96 VAL A N 1
ATOM 691 C CA . VAL A 1 96 ? 2.123 -4.515 -11.434 1.00 92.38 96 VAL A CA 1
ATOM 692 C C . VAL A 1 96 ? 2.205 -4.618 -9.911 1.00 92.38 96 VAL A C 1
ATOM 694 O O . VAL A 1 96 ? 1.224 -5.023 -9.286 1.00 92.38 96 VAL A O 1
ATOM 697 N N . ALA A 1 97 ? 3.314 -4.195 -9.297 1.00 89.00 97 ALA A N 1
ATOM 698 C CA . ALA A 1 97 ? 3.456 -4.180 -7.842 1.00 89.00 97 ALA A CA 1
ATOM 699 C C . ALA A 1 97 ? 2.430 -3.252 -7.165 1.00 89.00 97 ALA A C 1
ATOM 701 O O . ALA A 1 97 ? 1.793 -3.650 -6.188 1.00 89.00 97 ALA A O 1
ATOM 702 N N . GLN A 1 98 ? 2.197 -2.056 -7.718 1.00 88.25 98 GLN A N 1
ATOM 703 C CA . GLN A 1 98 ? 1.182 -1.116 -7.219 1.00 88.25 98 GLN A CA 1
ATOM 704 C C . GLN A 1 98 ? -0.239 -1.690 -7.304 1.00 88.25 98 GLN A C 1
ATOM 706 O O . GLN A 1 98 ? -1.013 -1.583 -6.354 1.00 88.25 98 GLN A O 1
ATOM 711 N N . VAL A 1 99 ? -0.590 -2.344 -8.413 1.00 90.00 99 VAL A N 1
ATOM 712 C CA . VAL A 1 99 ? -1.909 -2.980 -8.567 1.00 90.00 99 VAL A CA 1
ATOM 713 C C . VAL A 1 99 ? -2.061 -4.164 -7.609 1.00 90.00 99 VAL A C 1
ATOM 715 O O . VAL A 1 99 ? -3.100 -4.311 -6.961 1.00 90.00 99 VAL A O 1
ATOM 718 N N . ALA A 1 100 ? -1.014 -4.979 -7.459 1.00 87.44 100 ALA A N 1
ATOM 719 C CA . ALA A 1 100 ? -1.008 -6.121 -6.548 1.00 87.44 100 ALA A CA 1
ATOM 720 C C . ALA A 1 100 ? -1.206 -5.713 -5.077 1.00 87.44 100 ALA A C 1
ATOM 722 O O . ALA A 1 100 ? -1.691 -6.518 -4.283 1.00 87.44 100 ALA A O 1
ATOM 723 N N . LEU A 1 101 ? -0.891 -4.464 -4.716 1.00 87.56 101 LEU A N 1
ATOM 724 C CA . LEU A 1 101 ? -1.047 -3.917 -3.369 1.00 87.56 101 LEU A CA 1
ATOM 725 C C . LEU A 1 101 ? -2.476 -3.525 -2.989 1.00 87.56 101 LEU A C 1
ATOM 727 O O . LEU A 1 101 ? -2.765 -3.432 -1.793 1.00 87.56 101 LEU A O 1
ATOM 731 N N . VAL A 1 102 ? -3.378 -3.322 -3.951 1.00 87.94 102 VAL A N 1
ATOM 732 C CA . VAL A 1 102 ? -4.732 -2.807 -3.675 1.00 87.94 102 VAL A CA 1
ATOM 733 C C . VAL A 1 102 ? -5.507 -3.753 -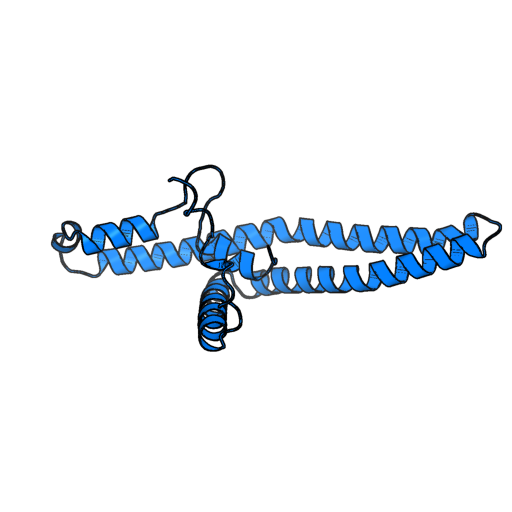2.752 1.00 87.94 102 VAL A C 1
ATOM 735 O O . VAL A 1 102 ? -6.062 -3.336 -1.732 1.00 87.94 102 VAL A O 1
ATOM 738 N N . VAL A 1 103 ? -5.507 -5.050 -3.070 1.00 88.19 103 VAL A N 1
ATOM 739 C CA . VAL A 1 103 ? -6.262 -6.062 -2.315 1.00 88.19 103 VAL A CA 1
ATOM 740 C C . VAL A 1 103 ? -5.652 -6.328 -0.929 1.00 88.19 103 VAL A C 1
ATOM 742 O O . VAL A 1 103 ? -6.398 -6.274 0.056 1.00 88.19 103 VAL A O 1
ATOM 745 N N . PRO A 1 104 ? -4.331 -6.570 -0.787 1.00 88.62 104 PRO A N 1
ATOM 746 C CA . PRO A 1 104 ? -3.686 -6.705 0.517 1.00 88.62 104 PRO A CA 1
ATOM 747 C C . PRO A 1 104 ? -3.893 -5.485 1.415 1.00 88.62 104 PRO A C 1
ATOM 749 O O . PRO A 1 104 ? -4.208 -5.663 2.590 1.00 88.62 104 PRO A O 1
ATOM 752 N N . SER A 1 105 ? -3.791 -4.270 0.869 1.00 89.06 105 SER A N 1
ATOM 753 C CA . SER A 1 105 ? -3.986 -3.022 1.621 1.00 89.06 105 SER A CA 1
ATOM 754 C C . SER A 1 105 ? -5.409 -2.905 2.158 1.00 89.06 105 SER A C 1
ATOM 756 O O . SER A 1 105 ? -5.609 -2.701 3.356 1.00 89.06 105 SER A O 1
ATOM 758 N N . ALA A 1 106 ? -6.413 -3.130 1.305 1.00 88.75 106 ALA A N 1
ATOM 759 C CA . ALA A 1 106 ? -7.813 -3.100 1.719 1.00 88.75 106 ALA A CA 1
ATOM 760 C C . ALA A 1 106 ? -8.137 -4.197 2.751 1.00 88.75 106 ALA A C 1
ATOM 762 O O . ALA A 1 106 ? -8.869 -3.961 3.714 1.00 88.75 106 ALA A O 1
ATOM 763 N N . SER A 1 107 ? -7.579 -5.397 2.572 1.00 89.19 107 SER A N 1
ATOM 764 C CA . SER A 1 107 ? -7.751 -6.519 3.499 1.00 89.19 107 SER A CA 1
ATOM 765 C C . SER A 1 107 ? -7.109 -6.239 4.862 1.00 89.19 107 SER A C 1
ATOM 767 O O . SER A 1 107 ? -7.754 -6.425 5.897 1.00 89.19 107 SER A O 1
ATOM 769 N N . ALA A 1 108 ? -5.872 -5.732 4.876 1.00 90.12 108 ALA A N 1
ATOM 770 C CA . ALA A 1 108 ? -5.164 -5.337 6.090 1.00 90.12 108 ALA A CA 1
ATOM 771 C C . ALA A 1 108 ? -5.938 -4.268 6.863 1.00 90.12 108 ALA A C 1
ATOM 773 O O . ALA A 1 108 ? -6.207 -4.459 8.050 1.00 90.12 108 ALA A O 1
ATOM 774 N N . ALA A 1 109 ? -6.362 -3.201 6.178 1.00 90.50 109 ALA A N 1
ATOM 775 C CA . ALA A 1 109 ? -7.124 -2.116 6.785 1.00 90.50 109 ALA A CA 1
ATOM 776 C C . ALA A 1 109 ? -8.410 -2.638 7.444 1.00 90.50 109 ALA A C 1
ATOM 778 O O . ALA A 1 109 ? -8.633 -2.407 8.631 1.00 90.50 109 ALA A O 1
ATOM 779 N N . ARG A 1 110 ? -9.199 -3.457 6.734 1.00 90.50 110 ARG A N 1
ATOM 780 C CA . ARG A 1 110 ? -10.432 -4.053 7.281 1.00 90.50 110 ARG A CA 1
ATOM 781 C C . ARG A 1 110 ? -10.178 -4.952 8.492 1.00 90.50 110 ARG A C 1
ATOM 783 O O . ARG A 1 110 ? -10.975 -4.953 9.430 1.00 90.50 110 ARG A O 1
ATOM 790 N N . ARG A 1 111 ? -9.093 -5.736 8.488 1.00 90.94 111 ARG A N 1
ATOM 791 C CA . ARG A 1 111 ? -8.732 -6.615 9.617 1.00 90.94 111 ARG A CA 1
ATOM 792 C C . ARG A 1 111 ? -8.354 -5.812 10.858 1.00 90.94 111 ARG A C 1
ATOM 794 O O . ARG A 1 111 ? -8.810 -6.150 11.951 1.00 90.94 111 ARG A O 1
ATOM 801 N N . VAL A 1 112 ? -7.570 -4.750 10.680 1.00 91.50 112 VAL A N 1
ATOM 802 C CA . VAL A 1 112 ? -7.200 -3.823 11.755 1.00 91.50 112 VAL A CA 1
ATOM 803 C C . VAL A 1 112 ? -8.437 -3.102 12.288 1.00 91.50 112 VAL A C 1
ATOM 805 O O . VAL A 1 112 ? -8.684 -3.152 13.491 1.00 91.50 112 VAL A O 1
ATOM 808 N N . ASP A 1 113 ? -9.271 -2.538 11.411 1.00 90.12 113 ASP A N 1
ATOM 809 C CA . ASP A 1 113 ? -10.516 -1.863 11.798 1.00 90.12 113 ASP A CA 1
ATOM 810 C C . ASP A 1 113 ? -11.439 -2.798 12.589 1.00 90.12 113 ASP A C 1
ATOM 812 O O . ASP A 1 113 ? -11.982 -2.426 13.629 1.00 90.12 113 ASP A O 1
ATOM 816 N N . GLY A 1 114 ? -11.575 -4.052 12.148 1.00 89.12 114 GLY A N 1
ATOM 817 C CA . GLY A 1 114 ? -12.341 -5.065 12.867 1.00 89.12 114 GLY A CA 1
ATOM 818 C C . GLY A 1 114 ? -11.768 -5.386 14.252 1.00 89.12 114 GLY A C 1
ATOM 819 O O . GLY A 1 114 ? -12.532 -5.570 15.199 1.00 89.12 114 GLY A O 1
ATOM 820 N N . ALA A 1 115 ? -10.442 -5.450 14.395 1.00 90.25 115 ALA A N 1
ATOM 821 C CA . ALA A 1 115 ? -9.792 -5.691 15.683 1.00 90.25 115 ALA A CA 1
ATOM 822 C C . ALA A 1 115 ? -9.982 -4.517 16.652 1.00 90.25 115 ALA A C 1
ATOM 824 O O . ALA A 1 115 ? -10.366 -4.740 17.802 1.00 90.25 115 ALA A O 1
ATOM 825 N N . VAL A 1 116 ? -9.801 -3.283 16.177 1.00 89.06 116 VAL A N 1
ATOM 826 C CA . VAL A 1 116 ? -9.996 -2.075 16.988 1.00 89.06 116 VAL A CA 1
ATOM 827 C C . VAL A 1 116 ? -11.460 -1.930 17.399 1.00 89.06 116 VAL A C 1
ATOM 829 O O . VAL A 1 116 ? -11.737 -1.747 18.579 1.00 89.06 116 VAL A O 1
ATOM 832 N N . ARG A 1 117 ? -12.421 -2.138 16.487 1.00 89.50 117 ARG A N 1
ATOM 833 C CA . ARG A 1 117 ? -13.857 -2.114 16.828 1.00 89.50 117 ARG A CA 1
ATOM 834 C C . ARG A 1 117 ? -14.231 -3.154 17.884 1.00 89.50 117 ARG A C 1
ATOM 836 O O . ARG A 1 117 ? -15.027 -2.859 18.771 1.00 89.50 117 ARG A O 1
ATOM 843 N N . ARG A 1 118 ? -13.655 -4.363 17.823 1.00 90.81 118 ARG A N 1
ATOM 844 C CA . ARG A 1 118 ? -13.845 -5.385 18.870 1.00 90.81 118 ARG A CA 1
ATOM 845 C C . ARG A 1 118 ? -13.257 -4.945 20.210 1.00 90.81 118 ARG A C 1
ATOM 847 O O . ARG A 1 118 ? -13.875 -5.192 21.239 1.00 90.81 118 ARG A O 1
ATOM 854 N N . MET A 1 119 ? -12.093 -4.297 20.199 1.00 89.31 119 MET A N 1
ATOM 855 C CA . MET A 1 119 ? -11.456 -3.769 21.406 1.00 89.31 119 MET A CA 1
ATOM 856 C C . MET A 1 119 ? -12.294 -2.658 22.045 1.00 89.31 119 MET A C 1
ATOM 858 O O . MET A 1 119 ? -12.604 -2.762 23.227 1.00 89.31 119 MET A O 1
ATOM 862 N N . VAL A 1 120 ? -12.718 -1.662 21.260 1.00 88.81 120 VAL A N 1
ATOM 863 C CA . VAL A 1 120 ? -13.570 -0.555 21.724 1.00 88.81 120 VAL A CA 1
ATOM 864 C C . VAL A 1 120 ? -14.888 -1.088 22.275 1.00 88.81 120 VAL A C 1
ATOM 866 O O . VAL A 1 120 ? -15.257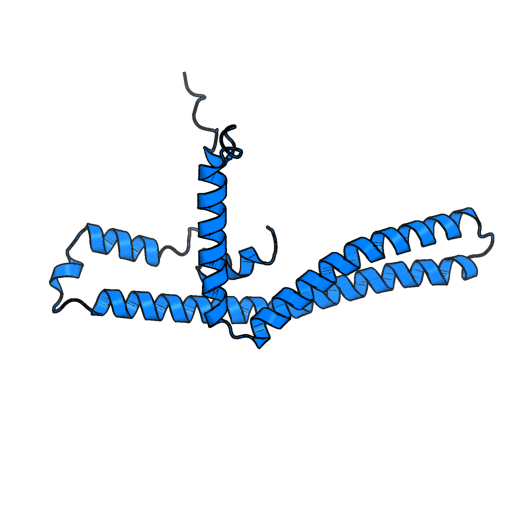 -0.746 23.389 1.00 88.81 120 VAL A O 1
ATOM 869 N N . ARG A 1 121 ? -15.555 -2.010 21.564 1.00 89.12 121 ARG A N 1
ATOM 870 C CA . ARG A 1 121 ? -16.794 -2.636 22.054 1.00 89.12 121 ARG A CA 1
ATOM 871 C C . ARG A 1 121 ? -16.583 -3.371 23.379 1.00 89.12 121 ARG A C 1
ATOM 873 O O . ARG A 1 121 ? -17.440 -3.300 24.247 1.00 89.12 121 ARG A O 1
ATOM 880 N N . ARG A 1 122 ? -15.465 -4.081 23.544 1.00 90.62 122 ARG A N 1
ATOM 881 C CA . ARG A 1 122 ? -15.157 -4.779 24.799 1.00 90.62 122 ARG A CA 1
ATOM 882 C C . ARG A 1 122 ? -14.921 -3.803 25.951 1.00 90.62 122 ARG A C 1
ATOM 884 O O . ARG A 1 122 ? -15.367 -4.092 27.047 1.00 90.62 122 ARG A O 1
ATOM 891 N N . ILE A 1 123 ? -14.236 -2.685 25.707 1.00 88.19 123 ILE A N 1
ATOM 892 C CA . ILE A 1 123 ? -13.997 -1.645 26.720 1.00 88.19 123 ILE A CA 1
ATOM 893 C C . ILE A 1 123 ? -15.317 -0.970 27.101 1.00 88.19 123 ILE A C 1
ATOM 895 O O . ILE A 1 123 ? -15.625 -0.873 28.279 1.00 88.19 123 ILE A O 1
ATOM 899 N N . ALA A 1 124 ? -16.124 -0.588 26.110 1.00 87.19 124 ALA A N 1
ATOM 900 C CA . ALA A 1 124 ? -17.420 0.052 26.323 1.00 87.19 124 ALA A CA 1
ATOM 901 C C . ALA A 1 124 ? -18.428 -0.842 27.065 1.00 87.19 124 ALA A C 1
ATOM 903 O O . ALA A 1 124 ? -19.303 -0.338 27.746 1.00 87.19 124 ALA A O 1
ATOM 904 N N . LEU A 1 125 ? -18.322 -2.168 26.936 1.00 89.19 125 LEU A N 1
ATOM 905 C CA . LEU A 1 125 ? -19.209 -3.122 27.613 1.00 89.19 125 LEU A CA 1
ATOM 906 C C . LEU A 1 125 ? -18.607 -3.714 28.900 1.00 89.19 125 LEU A C 1
ATOM 908 O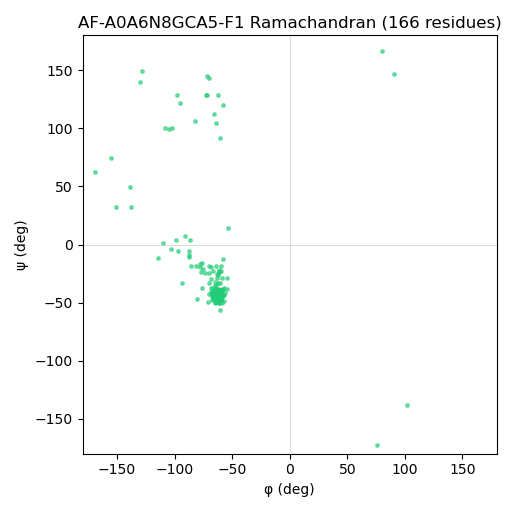 O . LEU A 1 125 ? -19.205 -4.621 29.469 1.00 89.19 125 LEU A O 1
ATOM 912 N N . ALA A 1 126 ? -17.416 -3.277 29.321 1.00 89.62 126 ALA A N 1
ATOM 913 C CA . ALA A 1 126 ? -16.760 -3.796 30.522 1.00 89.62 126 ALA A CA 1
ATOM 914 C C . ALA A 1 126 ? -17.348 -3.271 31.848 1.00 89.62 126 ALA A C 1
ATOM 916 O O . ALA A 1 126 ? -17.381 -4.056 32.794 1.00 89.62 126 ALA A O 1
ATOM 917 N N . PRO A 1 127 ? -17.777 -1.996 31.970 1.00 89.12 127 PRO A N 1
ATOM 918 C CA . PRO A 1 127 ? -18.390 -1.504 33.201 1.00 89.12 127 PRO A CA 1
ATOM 919 C C . PRO A 1 127 ? -19.776 -2.114 33.438 1.00 89.12 127 PRO A C 1
ATOM 921 O O . PRO A 1 127 ? -20.561 -2.275 32.503 1.00 89.12 127 PRO A O 1
ATOM 924 N N . ASP A 1 128 ? -20.100 -2.392 34.701 1.00 86.12 128 ASP A N 1
ATOM 925 C CA . ASP A 1 128 ? -21.414 -2.907 35.080 1.00 86.12 128 ASP A CA 1
ATOM 926 C C . ASP A 1 128 ? -22.493 -1.816 34.973 1.00 86.12 128 ASP A C 1
ATOM 928 O O . ASP A 1 128 ? -22.380 -0.723 35.534 1.00 86.12 128 ASP A O 1
ATOM 932 N N . GLY A 1 129 ? -23.583 -2.137 34.272 1.00 87.06 129 GLY A N 1
ATOM 933 C CA . GLY A 1 129 ? -24.715 -1.231 34.078 1.00 87.06 129 GLY A CA 1
ATOM 934 C C . GLY A 1 129 ? -24.467 -0.120 33.049 1.00 87.06 129 GLY A C 1
ATOM 935 O O . GLY A 1 129 ? -23.476 -0.107 32.325 1.00 87.06 129 GLY A O 1
ATOM 936 N N . ILE A 1 130 ? -25.415 0.816 32.955 1.00 85.69 130 ILE A N 1
ATOM 937 C CA . ILE A 1 130 ? -25.449 1.843 31.894 1.00 85.69 130 ILE A CA 1
ATOM 938 C C . ILE A 1 130 ? -24.992 3.235 32.345 1.00 85.69 130 ILE A C 1
ATOM 940 O O . ILE A 1 130 ? -24.909 4.131 31.518 1.00 85.69 130 ILE A O 1
ATOM 944 N N . GLY A 1 131 ? -24.677 3.432 33.630 1.00 86.31 131 GLY A N 1
ATOM 945 C CA . GLY A 1 131 ? -24.393 4.768 34.178 1.00 86.31 131 GLY A CA 1
ATOM 946 C C . GLY A 1 131 ? -23.175 5.463 33.559 1.00 86.31 131 GLY A C 1
ATOM 947 O O . GLY A 1 131 ? -23.133 6.684 33.493 1.00 86.31 131 GLY A O 1
ATOM 948 N N . HIS A 1 132 ? -22.214 4.697 33.040 1.00 83.94 132 HIS A N 1
ATOM 949 C CA . HIS A 1 132 ? -21.051 5.238 32.333 1.00 83.94 132 HIS A CA 1
ATOM 950 C C . HIS A 1 132 ? -21.403 5.843 30.960 1.00 83.94 132 HIS A C 1
ATOM 952 O O . HIS A 1 132 ? -20.623 6.619 30.426 1.00 83.94 132 HIS A O 1
ATOM 958 N N . LEU A 1 133 ? -22.567 5.512 30.383 1.00 84.06 133 LEU A N 1
ATOM 959 C CA . LEU A 1 133 ? -23.017 6.076 29.104 1.00 84.06 133 LEU A CA 1
ATOM 960 C C . LEU A 1 133 ? -23.487 7.532 29.240 1.00 84.06 133 LEU A C 1
ATOM 962 O O . LEU A 1 133 ? -23.463 8.274 28.258 1.00 84.06 133 LEU A O 1
ATOM 966 N N . ASP A 1 134 ? -23.906 7.933 30.443 1.00 88.31 134 ASP A N 1
ATOM 967 C CA . ASP A 1 134 ? -24.341 9.302 30.732 1.00 88.31 134 ASP A CA 1
ATOM 968 C C . ASP A 1 134 ? -23.153 10.246 30.984 1.00 88.31 134 ASP A C 1
ATOM 970 O O . ASP A 1 134 ? -23.285 11.469 30.848 1.00 88.31 134 ASP A O 1
ATOM 974 N N . ASP A 1 135 ? -21.976 9.686 31.282 1.00 91.31 135 ASP A N 1
ATOM 975 C CA . ASP A 1 135 ? -20.743 10.440 31.471 1.00 91.31 135 ASP A CA 1
ATOM 976 C C . ASP A 1 135 ? -20.354 11.181 30.181 1.00 91.31 135 ASP A C 1
ATOM 978 O O . ASP A 1 135 ? -20.322 10.622 29.079 1.00 91.31 135 ASP A O 1
ATOM 982 N N . ALA A 1 136 ? -20.096 12.480 30.315 1.00 89.44 136 ALA A N 1
ATOM 983 C CA . ALA A 1 136 ? -19.677 13.322 29.206 1.00 89.44 136 ALA A CA 1
ATOM 984 C C . ALA A 1 136 ? -18.288 12.922 28.694 1.00 89.44 136 ALA A C 1
ATOM 986 O O . ALA A 1 136 ? -18.080 12.910 27.485 1.00 89.44 136 ALA A O 1
ATOM 987 N N . GLU A 1 137 ? -17.374 12.530 29.587 1.00 89.06 137 GLU A N 1
ATOM 988 C CA . GLU A 1 137 ? -16.013 12.138 29.204 1.00 89.06 137 GLU A CA 1
ATOM 989 C C . GLU A 1 137 ? -16.027 10.836 28.390 1.00 89.06 137 GLU A C 1
ATOM 991 O O . GLU A 1 137 ? -15.410 10.746 27.328 1.00 89.06 137 GLU A O 1
ATOM 996 N N . PHE A 1 138 ? -16.836 9.859 28.813 1.00 87.62 138 PHE A N 1
ATOM 997 C CA . PHE A 1 138 ? -17.026 8.620 28.062 1.00 87.62 138 PHE A CA 1
ATOM 998 C C . PHE A 1 138 ? -17.648 8.863 26.679 1.00 87.62 138 PHE A C 1
ATOM 1000 O O . PHE A 1 138 ? -17.222 8.260 25.691 1.00 87.62 138 PHE A O 1
ATOM 1007 N N . ARG A 1 139 ? -18.649 9.749 26.581 1.00 85.25 139 ARG A N 1
ATOM 1008 C CA . ARG A 1 139 ? -19.263 10.098 25.290 1.00 85.25 139 ARG A CA 1
ATOM 1009 C C . ARG A 1 139 ? -18.270 10.762 24.344 1.00 85.25 139 ARG A C 1
ATOM 1011 O O . ARG A 1 139 ? -18.226 10.358 23.183 1.00 85.25 139 ARG A O 1
ATOM 1018 N N . ASP A 1 140 ? -17.453 11.690 24.834 1.00 88.31 140 ASP A N 1
ATOM 1019 C CA . ASP A 1 140 ? -16.406 12.342 24.040 1.00 88.31 140 ASP A CA 1
ATOM 1020 C C . ASP A 1 140 ? -15.378 11.324 23.514 1.00 88.31 140 ASP A C 1
ATOM 1022 O O . ASP A 1 140 ? -14.963 11.384 22.352 1.00 88.31 140 ASP A O 1
ATOM 1026 N N . ASP A 1 141 ? -14.986 10.351 24.339 1.00 86.81 141 ASP A N 1
ATOM 1027 C CA . ASP A 1 141 ? -14.053 9.294 23.939 1.00 86.81 141 ASP A CA 1
ATOM 1028 C C . ASP A 1 141 ? -14.650 8.336 22.903 1.00 86.81 141 ASP A C 1
ATOM 1030 O O . ASP A 1 141 ? -13.974 7.957 21.940 1.00 86.81 141 ASP A O 1
ATOM 1034 N N . VAL A 1 142 ? -15.924 7.965 23.053 1.00 83.94 142 VAL A N 1
ATOM 1035 C CA . VAL A 1 142 ? -16.637 7.140 22.068 1.00 83.94 142 VAL A CA 1
ATOM 1036 C C . VAL A 1 142 ? -16.826 7.897 20.756 1.00 83.94 142 VAL A C 1
ATOM 1038 O O . VAL A 1 142 ? -16.590 7.323 19.692 1.00 83.94 142 VAL A O 1
ATOM 1041 N N . GLU A 1 143 ? -17.200 9.176 20.808 1.00 83.94 143 GLU A N 1
ATOM 1042 C CA . GLU A 1 143 ? -17.331 10.024 19.623 1.00 83.94 143 GLU A CA 1
ATOM 1043 C C . GLU A 1 143 ? -15.994 10.125 18.884 1.00 83.94 143 GLU A C 1
ATOM 1045 O O . GLU A 1 143 ? -15.934 9.871 17.680 1.00 83.94 143 GLU A O 1
ATOM 1050 N N . ARG A 1 144 ? -14.894 10.357 19.611 1.00 82.00 144 ARG A N 1
ATOM 1051 C CA . ARG A 1 144 ? -13.541 10.375 19.041 1.00 82.00 144 ARG A CA 1
ATOM 1052 C C . ARG A 1 144 ? -13.145 9.027 18.435 1.00 82.00 144 ARG A C 1
ATOM 1054 O O . ARG A 1 144 ? -12.539 8.990 17.367 1.00 82.00 144 ARG A O 1
ATOM 1061 N N . ALA A 1 145 ? -13.487 7.915 19.083 1.00 79.31 145 ALA A N 1
ATOM 1062 C CA . ALA A 1 145 ? -13.208 6.573 18.570 1.00 79.31 145 ALA A CA 1
ATOM 1063 C C . ALA A 1 145 ? -14.058 6.208 17.336 1.00 79.31 145 ALA A C 1
ATOM 1065 O O . ALA A 1 145 ? -13.667 5.339 16.547 1.00 79.31 145 ALA A O 1
ATOM 1066 N N . CYS A 1 146 ? -15.221 6.842 17.176 1.00 76.50 146 CYS A N 1
ATOM 1067 C CA . CYS A 1 146 ? -16.136 6.662 16.053 1.00 76.50 146 CYS A CA 1
ATOM 1068 C C . CYS A 1 146 ? -15.989 7.721 14.950 1.00 76.50 146 CYS A C 1
ATOM 1070 O O . CYS A 1 146 ? -16.625 7.556 13.906 1.00 76.50 146 CYS A O 1
ATOM 1072 N N . ASP A 1 147 ? -15.160 8.753 15.132 1.00 79.25 147 ASP A N 1
ATOM 1073 C CA . ASP A 1 147 ? -14.914 9.780 14.119 1.00 79.25 147 ASP A CA 1
ATOM 1074 C C . ASP A 1 147 ? -14.252 9.167 12.876 1.00 79.25 147 ASP A C 1
ATOM 1076 O O . ASP A 1 147 ? -13.063 8.843 12.847 1.00 79.25 147 ASP A O 1
ATOM 1080 N N . LEU A 1 148 ? -15.048 9.004 11.819 1.00 67.56 148 LEU A N 1
ATOM 1081 C CA . LEU A 1 148 ? -14.593 8.537 10.509 1.00 67.56 148 LEU A CA 1
ATOM 1082 C C . LEU A 1 148 ? -14.084 9.690 9.626 1.00 67.56 148 LEU A C 1
ATOM 1084 O O . LEU A 1 148 ? -13.694 9.454 8.480 1.00 67.56 148 LEU A O 1
ATOM 1088 N N . GLY A 1 149 ? -14.045 10.918 10.151 1.00 64.38 149 GLY A N 1
ATOM 1089 C CA . GLY A 1 149 ? -13.751 12.140 9.418 1.00 64.38 149 GLY A CA 1
ATOM 1090 C C . GLY A 1 149 ? -14.953 12.680 8.635 1.00 64.38 149 GLY A C 1
ATOM 1091 O O . GLY A 1 149 ? -15.956 12.004 8.413 1.00 64.38 149 GLY A O 1
ATOM 1092 N N . VAL A 1 150 ? -14.838 13.929 8.177 1.00 54.53 150 VAL A N 1
ATOM 1093 C CA . VAL A 1 150 ? -15.855 14.604 7.355 1.00 54.53 150 VAL A CA 1
ATOM 1094 C C . VAL A 1 150 ? -15.507 14.454 5.865 1.00 54.53 150 VAL A C 1
ATOM 1096 O O . VAL A 1 150 ? -14.445 14.902 5.426 1.00 54.53 150 VAL A O 1
ATOM 1099 N N . GLY A 1 151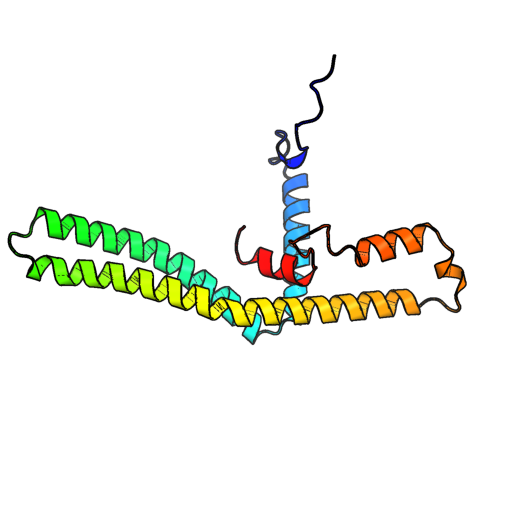 ? -16.405 13.859 5.067 1.00 64.31 151 GLY A N 1
ATOM 1100 C CA . GLY A 1 151 ? -16.329 13.822 3.596 1.00 64.31 151 GLY A CA 1
ATOM 1101 C C . GLY A 1 151 ? -15.837 12.499 2.978 1.00 64.31 151 GLY A C 1
ATOM 1102 O O . GLY A 1 151 ? -16.261 11.418 3.362 1.00 64.31 151 GLY A O 1
ATOM 1103 N N . TRP A 1 152 ? -14.978 12.603 1.958 1.00 50.94 152 TRP A N 1
ATOM 1104 C CA . TRP A 1 152 ? -14.492 11.527 1.073 1.00 50.94 152 TRP A CA 1
ATOM 1105 C C . TRP A 1 152 ? -13.245 10.780 1.580 1.00 50.94 152 TRP A C 1
ATOM 1107 O O . TRP A 1 152 ? -12.855 9.767 1.000 1.00 50.94 152 TRP A O 1
ATOM 1117 N N . ARG A 1 153 ? -12.608 11.263 2.655 1.00 59.31 153 ARG A N 1
ATOM 1118 C CA . ARG A 1 153 ? -11.452 10.616 3.293 1.00 59.31 153 ARG A CA 1
ATOM 1119 C C . ARG A 1 153 ? -11.889 9.944 4.588 1.00 59.31 153 ARG A C 1
ATOM 1121 O O . ARG A 1 153 ? -11.976 10.603 5.619 1.00 59.31 153 ARG A O 1
ATOM 1128 N N . THR A 1 154 ? -12.109 8.634 4.531 1.00 67.00 154 THR A N 1
ATOM 1129 C CA . THR A 1 154 ? -12.343 7.821 5.726 1.00 67.00 154 THR A CA 1
ATOM 1130 C C . THR A 1 154 ? -11.079 7.808 6.582 1.00 67.00 154 THR A C 1
ATOM 1132 O O . THR A 1 154 ? -10.063 7.231 6.190 1.00 67.00 154 THR A O 1
ATOM 1135 N N . ARG A 1 155 ? -11.130 8.429 7.761 1.00 78.94 155 ARG A N 1
ATOM 1136 C CA . ARG A 1 155 ? -10.109 8.253 8.796 1.00 78.94 155 ARG A CA 1
ATOM 1137 C C . ARG A 1 155 ? -10.438 6.967 9.543 1.00 78.94 155 ARG A C 1
ATOM 1139 O O . ARG A 1 155 ? -11.410 6.911 10.284 1.00 78.94 155 ARG A O 1
ATOM 1146 N N . SER A 1 156 ? -9.667 5.908 9.302 1.00 86.31 156 SER A N 1
ATOM 1147 C CA . SER A 1 156 ? -9.786 4.663 10.064 1.00 86.31 156 SER A CA 1
ATOM 1148 C C . SER A 1 156 ? -8.431 4.217 10.615 1.00 86.31 156 SER A C 1
ATOM 1150 O O . SER A 1 156 ? -7.403 4.465 9.974 1.00 86.31 156 SER A O 1
ATOM 1152 N N . PRO A 1 157 ? -8.397 3.540 11.779 1.00 85.25 157 PRO A N 1
ATOM 1153 C CA . PRO A 1 157 ? -7.168 2.976 12.339 1.00 85.25 157 PRO A CA 1
ATOM 1154 C C . PRO A 1 157 ? -6.439 2.048 11.361 1.00 85.25 157 PRO A C 1
ATOM 1156 O O . PRO A 1 157 ? -5.213 2.056 11.280 1.00 85.25 157 PRO A O 1
ATOM 1159 N N . GLY A 1 158 ? -7.188 1.261 10.588 1.00 86.62 158 GLY A N 1
ATOM 1160 C CA . GLY A 1 158 ? -6.654 0.388 9.554 1.00 86.62 158 GLY A CA 1
ATOM 1161 C C . GLY A 1 158 ? -6.043 1.153 8.388 1.00 86.62 158 GLY A C 1
ATOM 1162 O O . GLY A 1 158 ? -4.954 0.795 7.943 1.00 86.62 158 GLY A O 1
ATOM 1163 N N . GLY A 1 159 ? -6.695 2.226 7.931 1.00 86.00 159 GLY A N 1
ATOM 1164 C CA . GLY A 1 159 ? -6.137 3.127 6.922 1.00 86.00 159 GLY A CA 1
ATOM 1165 C C . GLY A 1 159 ? -4.847 3.794 7.401 1.00 86.00 159 GLY A C 1
ATOM 1166 O O . GLY A 1 159 ? -3.850 3.775 6.685 1.00 86.00 159 GLY A O 1
ATOM 1167 N N . ALA A 1 160 ? -4.829 4.291 8.642 1.00 86.00 160 ALA A N 1
ATOM 1168 C CA . ALA A 1 160 ? -3.649 4.906 9.248 1.00 86.00 160 ALA A CA 1
ATOM 1169 C C . ALA A 1 160 ? -2.483 3.915 9.410 1.00 86.00 160 ALA A C 1
ATOM 1171 O O . ALA A 1 160 ? -1.339 4.265 9.128 1.00 86.00 160 ALA A O 1
ATOM 1172 N N . ALA A 1 161 ? -2.765 2.674 9.822 1.00 87.50 161 ALA A N 1
ATOM 1173 C CA . ALA A 1 161 ? -1.757 1.629 9.986 1.00 87.50 161 ALA A CA 1
ATOM 1174 C C . ALA A 1 161 ? -1.146 1.182 8.647 1.00 87.50 161 ALA A C 1
ATOM 1176 O O . ALA A 1 161 ? 0.069 1.020 8.552 1.00 87.50 161 ALA A O 1
ATOM 1177 N N . VAL A 1 162 ? -1.967 1.001 7.605 1.00 87.19 162 VAL A N 1
ATOM 1178 C CA . VAL A 1 162 ? -1.481 0.662 6.254 1.00 87.19 162 VAL A CA 1
ATOM 1179 C C . VAL A 1 162 ? -0.726 1.840 5.631 1.00 87.19 162 VAL A C 1
ATOM 1181 O O . VAL A 1 162 ? 0.312 1.628 5.006 1.00 87.19 162 VAL A O 1
ATOM 1184 N N . GLY A 1 163 ? -1.180 3.074 5.867 1.00 85.06 163 GLY A N 1
ATOM 1185 C CA . GLY A 1 163 ? -0.511 4.300 5.421 1.00 85.06 163 GLY A CA 1
ATOM 1186 C C . GLY A 1 163 ? 0.893 4.493 6.000 1.00 85.06 163 GLY A C 1
ATOM 1187 O O . GLY A 1 163 ? 1.724 5.129 5.373 1.00 85.06 163 GLY A O 1
ATOM 1188 N N . GLN A 1 164 ? 1.239 3.869 7.133 1.00 84.56 164 GLN A N 1
ATOM 1189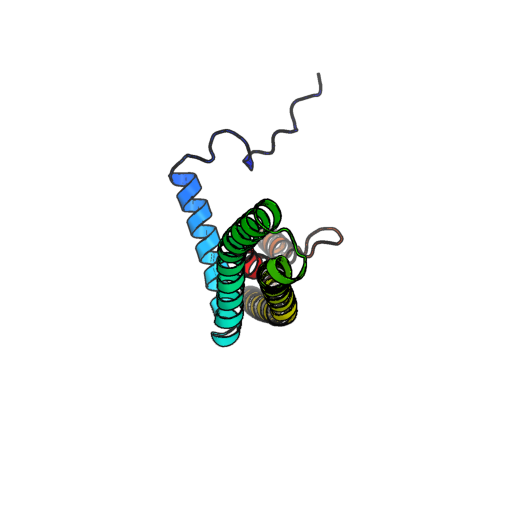 C CA . GLN A 1 164 ? 2.629 3.895 7.617 1.00 84.56 164 GLN A CA 1
ATOM 1190 C C . GLN A 1 164 ? 3.620 3.185 6.677 1.00 84.56 164 GLN A C 1
ATOM 1192 O O . GLN A 1 164 ? 4.825 3.401 6.797 1.00 84.56 164 GLN A O 1
ATOM 1197 N N . LEU A 1 165 ? 3.139 2.317 5.776 1.00 79.50 165 LEU A N 1
ATOM 1198 C CA . LEU A 1 165 ? 3.980 1.565 4.838 1.00 79.50 165 LEU A CA 1
ATOM 1199 C C . LEU A 1 165 ? 4.131 2.247 3.477 1.00 79.50 165 LEU A C 1
ATOM 1201 O O . LEU A 1 165 ? 5.173 2.097 2.846 1.00 79.50 165 LEU A O 1
ATOM 1205 N N . GLY A 1 166 ? 3.100 2.948 3.009 1.00 65.12 166 GLY A N 1
ATOM 1206 C CA . GLY A 1 166 ? 3.162 3.766 1.803 1.00 65.12 166 GLY A CA 1
ATOM 1207 C C . GLY A 1 166 ? 3.288 5.210 2.236 1.00 65.12 166 GLY A C 1
ATOM 1208 O O . GLY A 1 166 ? 2.294 5.776 2.661 1.00 65.12 166 GLY A O 1
ATOM 1209 N N . GLY A 1 167 ? 4.500 5.763 2.208 1.00 51.28 167 GLY A N 1
ATOM 1210 C CA . GLY A 1 167 ? 4.747 7.136 2.642 1.00 51.28 167 GLY A CA 1
ATOM 1211 C C . GLY A 1 167 ? 3.965 8.150 1.808 1.00 51.28 167 GLY A C 1
ATOM 1212 O O . GLY A 1 167 ? 4.476 8.618 0.797 1.00 51.28 167 GLY A O 1
ATOM 1213 N N . GLU A 1 168 ? 2.762 8.490 2.262 1.00 39.06 168 GLU A N 1
ATOM 1214 C CA . GLU A 1 168 ? 1.977 9.666 1.874 1.00 39.06 168 GLU A CA 1
ATOM 1215 C C . GLU A 1 168 ? 1.463 10.388 3.124 1.00 39.06 168 GLU A C 1
ATOM 1217 O O . GLU A 1 168 ? 0.993 9.707 4.068 1.00 39.06 168 GLU A O 1
#

Foldseek 3Di:
DDPDPPDPVVPPPCCPPVVNVVVVVVVLVVLLVLLVLLPDVLVCLLLVLLVLVVVLVVQLVVLVVVLVVQVVPDPDPVSSVVSVVSNVVSVVSNVVSVVSNPVSLVSSLVSSQVVLVVVLVCVCPVDPDDPLVVDPVSVVVVCVQPPLDPDDRGDGSSNSSSCSSVPD

Radius of gyration: 23.89 Å; Cα contacts (8 Å, |Δi|>4): 115; chains: 1; bounding box: 52×56×71 Å

Mean predicted aligned error: 9.69 Å

Solvent-accessible surface area (backbone atoms only — not comparable to full-atom values): 9499 Å² total; per-residue (Å²): 144,89,86,89,86,84,74,65,77,86,74,47,95,59,71,81,38,70,65,57,46,48,53,53,49,50,51,52,49,54,35,50,59,45,48,67,59,37,36,71,69,42,51,49,52,54,53,51,39,48,54,46,48,58,48,35,53,57,50,38,52,53,27,48,53,49,30,56,60,29,60,78,72,48,95,47,71,78,68,37,46,60,34,50,50,46,38,53,49,36,54,49,54,43,52,51,39,57,59,64,42,53,61,45,49,53,51,31,18,53,37,24,39,52,50,50,52,53,50,52,53,51,60,74,63,61,61,88,76,68,71,64,70,74,36,64,69,50,44,52,51,51,49,61,75,63,52,39,62,84,81,93,56,73,49,42,72,10,51,56,26,54,37,73,72,53,92,118

Nearest PDB structures (foldseek):
  6qv0-assembly1_A  TM=7.785E-01  e=9.180E-01  Thermotoga maritima MSB8
  7v5c-assembly1_B  TM=7.155E-01  e=1.310E+00  Mus musculus
  8t46-assembly1_B  TM=7.155E-01  e=2.954E+00  Homo sapiens
  8t4h-assembly1_B  TM=7.593E-01  e=4.436E+00  Homo sapiens